Protein AF-A0A956VZQ6-F1 (afdb_monomer)

Secondary structure (DSSP, 8-state):
----EEEE--TTTGGG-B-HHHHHHHHHHHHHHHHHT--EEEE--B-SBPTT-TTSS-GGG--HHHHHHTTTTTS-EEEEE-SEEETHHHHHHTTSSEEEEETT-EEESS-HH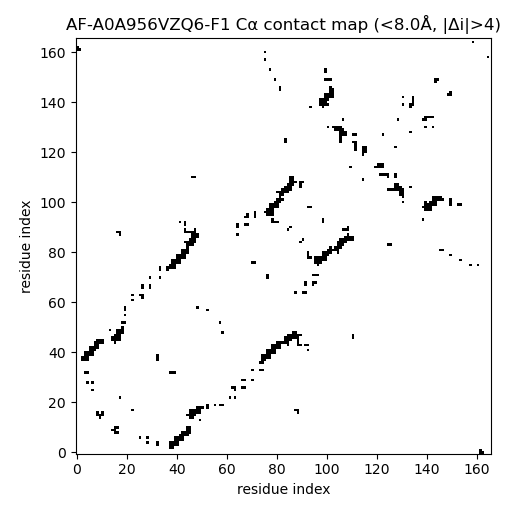HHHHTTS----GGGSSBHHHHTTTTS-SEEESSHHHHHHHHHHHHHTTS-S--

Sequence (166 aa):
INRCAVMAYDYTVFAGTQGNQNHRKTDRMIDIAEKGRMPMILFAEGGGGRPGDTDGIGVSSQRTFSRFAQLSGLVPMVGITSGRCFAGNASLLGCCDVIIATADSNIGMGGPAMIEGGGLGVYAPEDIGGMDIQVPNGVVDLAVEDEHEAVEVAKRYLSYFQGPIP

Solvent-accessible surface area (backbone atoms only — not comparable to full-atom values): 9012 Å² total; per-residue (Å²): 104,95,64,68,44,77,46,72,51,49,47,90,56,74,45,20,32,51,36,76,66,57,46,55,52,48,45,52,50,48,56,48,25,64,76,65,60,24,33,40,39,34,39,31,22,9,61,7,72,43,80,86,66,77,92,57,94,62,79,90,76,71,58,47,66,65,57,52,45,66,38,55,95,67,34,61,32,40,17,34,38,50,42,51,18,9,24,60,24,29,57,53,36,73,48,32,80,41,29,33,30,20,62,71,19,18,46,30,78,54,42,41,70,54,38,37,74,68,71,76,49,87,57,58,64,79,74,39,44,30,48,89,53,30,44,82,72,65,69,37,76,38,82,32,76,38,71,68,53,41,52,52,51,50,53,55,59,49,52,76,74,37,58,88,76,133

Mean predicted aligned error: 3.67 Å

Radius of gyration: 15.91 Å; Cα contacts (8 Å, |Δi|>4): 312; chains: 1; bounding box: 46×38×38 Å

Structure (mmCIF, N/CA/C/O backbone):
data_AF-A0A956VZQ6-F1
#
_entry.id   AF-A0A956VZQ6-F1
#
loop_
_atom_site.group_PDB
_atom_site.id
_atom_site.type_symbol
_atom_site.label_atom_id
_atom_site.label_alt_id
_atom_site.label_comp_id
_atom_site.label_asym_id
_atom_site.label_entity_id
_atom_site.label_seq_id
_atom_site.pdbx_PDB_ins_code
_atom_site.Cartn_x
_atom_site.Cartn_y
_atom_site.Cartn_z
_atom_site.occupancy
_atom_site.B_iso_or_equiv
_atom_site.auth_seq_id
_atom_site.auth_comp_id
_atom_site.auth_asym_id
_atom_site.auth_atom_id
_atom_site.pdbx_PDB_model_num
ATOM 1 N N . ILE A 1 1 ? -16.902 3.287 18.178 1.00 53.81 1 ILE A N 1
ATOM 2 C CA . ILE A 1 1 ? -15.959 4.412 17.897 1.00 53.81 1 ILE A CA 1
ATOM 3 C C . ILE A 1 1 ? -16.092 4.766 16.418 1.00 53.81 1 ILE A C 1
ATOM 5 O O . ILE A 1 1 ? -15.824 3.897 15.605 1.00 53.81 1 ILE A O 1
ATOM 9 N N . ASN A 1 2 ? -16.497 5.996 16.062 1.00 75.62 2 ASN A N 1
ATOM 10 C CA . ASN A 1 2 ? -16.824 6.368 14.665 1.00 75.62 2 ASN A CA 1
ATOM 11 C C . ASN A 1 2 ? -15.718 7.189 13.970 1.00 75.62 2 ASN A C 1
ATOM 13 O O . ASN A 1 2 ? -15.957 7.803 12.935 1.00 75.62 2 ASN A O 1
ATOM 17 N N . ARG A 1 3 ? -14.523 7.275 14.566 1.00 89.44 3 ARG A N 1
ATOM 18 C CA . ARG A 1 3 ? -13.390 8.035 14.015 1.00 89.44 3 ARG A CA 1
ATOM 19 C C . ARG A 1 3 ? -12.375 7.074 13.415 1.00 89.44 3 ARG A C 1
ATOM 21 O O . ARG A 1 3 ? -12.053 6.078 14.054 1.00 89.44 3 ARG A O 1
ATOM 28 N N . CYS A 1 4 ? -11.864 7.405 12.238 1.00 94.12 4 CYS A N 1
ATOM 29 C CA . CYS A 1 4 ? -10.836 6.664 11.516 1.00 94.12 4 CYS A CA 1
ATOM 30 C C . CYS A 1 4 ? -9.903 7.669 10.827 1.00 94.12 4 CYS A C 1
ATOM 32 O O . CYS A 1 4 ? -10.343 8.759 10.448 1.00 94.12 4 CYS A O 1
ATOM 34 N N . ALA A 1 5 ? -8.625 7.323 10.700 1.00 97.00 5 ALA A N 1
ATOM 35 C CA . ALA A 1 5 ? -7.678 8.052 9.871 1.00 97.00 5 ALA A CA 1
ATOM 36 C C . ALA A 1 5 ? -7.515 7.333 8.527 1.00 97.00 5 ALA A C 1
ATOM 38 O O . ALA A 1 5 ? -7.335 6.119 8.478 1.00 97.00 5 ALA A O 1
ATOM 39 N N . VAL A 1 6 ? -7.566 8.105 7.443 1.00 98.00 6 VAL A N 1
ATOM 40 C CA . VAL A 1 6 ? -7.429 7.598 6.076 1.00 98.00 6 VAL A CA 1
ATOM 41 C C . VAL A 1 6 ? -6.200 8.225 5.438 1.00 98.00 6 VAL A C 1
ATOM 43 O O . VAL A 1 6 ? -6.025 9.445 5.475 1.00 98.00 6 VAL A O 1
ATOM 46 N N . MET A 1 7 ? -5.354 7.388 4.852 1.00 97.88 7 MET A N 1
ATOM 47 C CA . MET A 1 7 ? -4.251 7.796 3.994 1.00 97.88 7 MET A CA 1
ATOM 48 C C . MET A 1 7 ? -4.518 7.235 2.608 1.00 97.88 7 MET A C 1
ATOM 50 O O . MET A 1 7 ? -4.690 6.032 2.463 1.00 97.88 7 MET A O 1
ATOM 54 N N . ALA A 1 8 ? -4.562 8.100 1.603 1.00 98.31 8 ALA A N 1
ATOM 55 C CA . ALA A 1 8 ? -4.750 7.688 0.223 1.00 98.31 8 ALA A CA 1
ATOM 56 C C . ALA A 1 8 ? -3.667 8.318 -0.641 1.00 98.31 8 ALA A C 1
ATOM 58 O O . ALA A 1 8 ? -3.489 9.542 -0.635 1.00 98.31 8 ALA A O 1
ATOM 59 N N . TYR A 1 9 ? -2.913 7.466 -1.325 1.00 98.56 9 TYR A N 1
ATOM 60 C CA . TYR A 1 9 ? -2.038 7.900 -2.397 1.00 98.56 9 TYR A CA 1
ATOM 61 C C . TYR A 1 9 ? -2.879 8.226 -3.637 1.00 98.56 9 TYR A C 1
ATOM 63 O O . TYR A 1 9 ? -3.947 7.661 -3.840 1.00 98.56 9 TYR A O 1
ATOM 71 N N . ASP A 1 10 ? -2.408 9.185 -4.429 1.00 98.25 10 ASP A N 1
ATOM 72 C CA . ASP A 1 10 ? -3.044 9.599 -5.680 1.00 98.25 10 ASP A CA 1
ATOM 73 C C . ASP A 1 10 ? -2.093 9.255 -6.823 1.00 98.25 10 ASP A C 1
ATOM 75 O O . ASP A 1 10 ? -1.044 9.893 -6.986 1.00 98.25 10 ASP A O 1
ATOM 79 N N . TYR A 1 11 ? -2.440 8.225 -7.596 1.00 97.12 11 TYR A N 1
ATOM 80 C CA . TYR A 1 11 ? -1.593 7.746 -8.680 1.00 97.12 11 TYR A CA 1
ATOM 81 C C . TYR A 1 11 ? -1.431 8.775 -9.803 1.00 97.12 11 TYR A C 1
ATOM 83 O O . TYR A 1 11 ? -0.386 8.834 -10.454 1.00 97.12 11 TYR A O 1
ATOM 91 N N . THR A 1 12 ? -2.405 9.669 -9.982 1.00 97.88 12 THR A N 1
ATOM 92 C CA . THR A 1 12 ? -2.342 10.720 -11.008 1.00 97.88 12 THR A CA 1
ATOM 93 C C . THR A 1 12 ? -1.247 11.752 -10.714 1.00 97.88 12 THR A C 1
ATOM 95 O O . THR A 1 12 ? -0.748 12.420 -11.621 1.00 97.88 12 THR A O 1
ATOM 98 N N . VAL A 1 13 ? -0.794 11.835 -9.457 1.00 98.00 13 VAL A N 1
ATOM 99 C CA . VAL A 1 13 ? 0.260 12.748 -9.008 1.00 98.00 13 VAL A CA 1
ATOM 100 C C . VAL A 1 13 ? 1.583 11.999 -8.870 1.00 98.00 13 VAL A C 1
ATOM 102 O O . VAL A 1 13 ? 1.897 11.409 -7.834 1.00 98.00 13 VAL A O 1
ATOM 105 N N . PHE A 1 14 ? 2.404 12.075 -9.920 1.00 96.81 14 PHE A N 1
ATOM 106 C CA . PHE A 1 14 ? 3.714 11.414 -9.990 1.00 96.81 14 PHE A CA 1
ATOM 107 C C . PHE A 1 14 ? 3.642 9.902 -9.706 1.00 96.81 14 PHE A C 1
ATOM 109 O O . PHE A 1 14 ? 4.467 9.386 -8.947 1.00 96.81 14 PHE A O 1
ATOM 116 N N . ALA A 1 15 ? 2.658 9.196 -10.277 1.00 96.88 15 ALA A N 1
ATOM 117 C CA . ALA A 1 15 ? 2.475 7.748 -10.112 1.00 96.88 15 ALA A CA 1
ATOM 118 C C . ALA A 1 15 ? 2.341 7.306 -8.640 1.00 96.88 15 ALA A C 1
ATOM 120 O O . ALA A 1 15 ? 2.854 6.254 -8.251 1.00 96.88 15 ALA A O 1
ATOM 121 N N . GLY A 1 16 ? 1.751 8.149 -7.782 1.00 97.44 16 GLY A N 1
ATOM 122 C CA . GLY A 1 16 ? 1.549 7.842 -6.360 1.00 97.44 16 GLY A CA 1
ATOM 123 C C . GLY A 1 16 ? 2.850 7.690 -5.566 1.00 97.44 16 GLY A C 1
ATOM 124 O O . GLY A 1 16 ? 2.852 7.138 -4.469 1.00 97.44 16 GLY A O 1
ATOM 125 N N . THR A 1 17 ? 3.978 8.162 -6.108 1.00 97.19 17 THR A N 1
ATOM 126 C CA . THR A 1 17 ? 5.298 7.973 -5.494 1.00 97.19 17 THR A CA 1
ATOM 127 C C . THR A 1 17 ? 5.465 8.750 -4.186 1.00 97.19 17 THR A C 1
ATOM 129 O O . THR A 1 17 ? 4.861 9.805 -3.957 1.00 97.19 17 THR A O 1
ATOM 132 N N . GLN A 1 18 ? 6.338 8.251 -3.321 1.00 95.44 18 GLN A N 1
ATOM 133 C CA . GLN A 1 18 ? 6.575 8.706 -1.959 1.00 95.44 18 GLN A CA 1
ATOM 134 C C . GLN A 1 18 ? 7.711 9.740 -1.907 1.00 95.44 18 GLN A C 1
ATOM 136 O O . GLN A 1 18 ? 8.889 9.402 -2.009 1.00 95.44 18 GLN A O 1
ATOM 141 N N . GLY A 1 19 ? 7.351 11.019 -1.791 1.00 93.38 19 GLY A N 1
ATOM 142 C CA . GLY A 1 19 ? 8.267 12.156 -1.721 1.00 93.38 19 GLY A CA 1
ATOM 143 C C . GLY A 1 19 ? 8.354 12.761 -0.321 1.00 93.38 19 GLY A C 1
ATOM 144 O O . GLY A 1 19 ? 7.583 12.435 0.583 1.00 93.38 19 GLY A O 1
ATOM 145 N N . ASN A 1 20 ? 9.261 13.716 -0.135 1.00 91.56 20 ASN A N 1
ATOM 146 C CA . ASN A 1 20 ? 9.592 14.272 1.182 1.00 91.56 20 ASN A CA 1
ATOM 147 C C . ASN A 1 20 ? 8.369 14.836 1.922 1.00 91.56 20 ASN A C 1
ATOM 149 O O . ASN A 1 20 ? 8.185 14.614 3.121 1.00 91.56 20 ASN A O 1
ATOM 153 N N . GLN A 1 21 ? 7.510 15.568 1.209 1.00 92.50 21 GLN A N 1
ATOM 154 C CA . GLN A 1 21 ? 6.338 16.193 1.823 1.00 92.50 21 GLN A CA 1
ATOM 155 C C . GLN A 1 21 ? 5.239 15.180 2.143 1.00 92.50 21 GLN A C 1
ATOM 157 O O . GLN A 1 21 ? 4.580 15.312 3.176 1.00 92.50 21 GLN A O 1
ATOM 162 N N . ASN A 1 22 ? 5.038 14.155 1.307 1.00 94.56 22 ASN A N 1
ATOM 163 C CA . ASN A 1 22 ? 4.027 13.147 1.613 1.00 94.56 22 ASN A CA 1
ATOM 164 C C . ASN A 1 22 ? 4.462 12.235 2.769 1.00 94.56 22 ASN A C 1
ATOM 166 O O . ASN A 1 22 ? 3.619 11.920 3.603 1.00 94.56 22 ASN A O 1
ATOM 170 N N . HIS A 1 23 ? 5.759 11.964 2.943 1.00 95.31 23 HIS A N 1
ATOM 171 C CA . HIS A 1 23 ? 6.268 11.323 4.158 1.00 95.31 23 HIS A CA 1
ATOM 172 C C . HIS A 1 23 ? 5.989 12.154 5.414 1.00 95.31 23 HIS A C 1
ATOM 174 O O . HIS A 1 23 ? 5.466 11.624 6.389 1.00 95.31 23 HIS A O 1
ATOM 180 N N . ARG A 1 24 ? 6.216 13.477 5.388 1.00 93.75 24 ARG A N 1
ATOM 181 C CA . ARG A 1 24 ? 5.867 14.359 6.524 1.00 93.75 24 ARG A CA 1
ATOM 182 C C . ARG A 1 24 ? 4.370 14.347 6.844 1.00 93.75 24 ARG A C 1
ATOM 184 O O . ARG A 1 24 ? 3.997 14.331 8.017 1.00 93.75 24 ARG A O 1
ATOM 191 N N . LYS A 1 25 ? 3.506 14.345 5.819 1.00 96.56 25 LYS A N 1
ATOM 192 C CA . LYS A 1 25 ? 2.048 14.204 5.996 1.00 96.56 25 LYS A CA 1
ATOM 193 C C . LYS A 1 25 ? 1.697 12.856 6.629 1.00 96.56 25 LYS A C 1
ATOM 195 O O . LYS A 1 25 ? 0.914 12.821 7.573 1.00 96.56 25 LYS A O 1
ATOM 200 N N . THR A 1 26 ? 2.300 11.782 6.132 1.00 96.50 26 THR A N 1
ATOM 201 C CA . THR A 1 26 ? 2.084 10.405 6.595 1.00 96.50 26 THR A CA 1
ATOM 202 C C . THR A 1 26 ? 2.514 10.251 8.052 1.00 96.50 26 THR A C 1
ATOM 204 O O . THR A 1 26 ? 1.715 9.836 8.884 1.00 96.50 26 THR A O 1
ATOM 207 N N . ASP A 1 27 ? 3.714 10.711 8.409 1.00 96.44 27 ASP A N 1
ATOM 208 C CA . ASP A 1 27 ? 4.219 10.692 9.787 1.00 96.44 27 ASP A CA 1
ATOM 209 C C . ASP A 1 27 ? 3.299 11.454 10.747 1.00 96.44 27 ASP A C 1
ATOM 211 O O . ASP A 1 27 ? 3.013 10.991 11.853 1.00 96.44 27 ASP A O 1
ATOM 215 N N . ARG A 1 28 ? 2.794 12.620 10.322 1.00 97.12 28 ARG A N 1
ATOM 216 C CA . ARG A 1 28 ? 1.847 13.406 11.118 1.00 97.12 28 ARG A CA 1
ATOM 217 C C . ARG A 1 28 ? 0.518 12.674 11.304 1.00 97.12 28 ARG A C 1
ATOM 219 O O . ARG A 1 28 ? -0.039 12.750 12.398 1.00 97.12 28 ARG A O 1
ATOM 226 N N . MET A 1 29 ? 0.014 12.005 10.267 1.00 97.25 29 MET A N 1
ATOM 227 C CA . MET A 1 29 ? -1.212 11.201 10.327 1.00 97.25 29 MET A CA 1
ATOM 228 C C . MET A 1 29 ? -1.053 10.000 11.261 1.00 97.25 29 MET A C 1
ATOM 230 O O . MET A 1 29 ? -1.925 9.783 12.100 1.00 97.25 29 MET A O 1
ATOM 234 N N . ILE A 1 30 ? 0.083 9.300 11.197 1.00 97.62 30 ILE A N 1
ATOM 235 C CA . ILE A 1 30 ? 0.431 8.207 12.118 1.00 97.62 30 ILE A CA 1
ATOM 236 C C . ILE A 1 30 ? 0.412 8.705 13.568 1.00 97.62 30 ILE A C 1
ATOM 238 O O . ILE A 1 30 ? -0.268 8.121 14.408 1.00 97.62 30 ILE A O 1
ATOM 242 N N . ASP A 1 31 ? 1.063 9.836 13.859 1.00 97.56 31 ASP A N 1
ATOM 243 C CA . ASP A 1 31 ? 1.085 10.404 15.214 1.00 97.56 31 ASP A CA 1
ATOM 244 C C . ASP A 1 31 ? -0.321 10.814 15.708 1.00 97.56 31 ASP A C 1
ATOM 246 O O . ASP A 1 31 ? -0.602 10.778 16.908 1.00 97.56 31 ASP A O 1
ATOM 250 N N . ILE A 1 32 ? -1.216 11.242 14.808 1.00 97.06 32 ILE A N 1
ATOM 251 C CA . ILE A 1 32 ? -2.619 11.555 15.135 1.00 97.06 32 ILE A CA 1
ATOM 252 C C . ILE A 1 32 ? -3.391 10.274 15.456 1.00 97.06 32 ILE A C 1
ATOM 254 O O . ILE A 1 32 ? -4.097 10.226 16.467 1.00 97.06 32 ILE A O 1
ATOM 258 N N . ALA A 1 33 ? -3.258 9.252 14.612 1.00 96.50 33 ALA A N 1
ATOM 259 C CA . ALA A 1 33 ? -3.947 7.981 14.768 1.00 96.50 33 ALA A CA 1
ATOM 260 C C . ALA A 1 33 ? -3.514 7.246 16.039 1.00 96.50 33 ALA A C 1
ATOM 262 O O . ALA A 1 33 ? -4.370 6.805 16.806 1.00 96.50 33 ALA A O 1
ATOM 263 N N . GLU A 1 34 ? -2.209 7.219 16.325 1.00 96.62 34 GLU A N 1
ATOM 264 C CA . GLU A 1 34 ? -1.639 6.614 17.530 1.00 96.62 34 GLU A CA 1
ATOM 265 C C . GLU A 1 34 ? -2.208 7.250 18.806 1.00 96.62 34 GLU A C 1
ATOM 267 O O . GLU A 1 34 ? -2.717 6.549 19.688 1.00 96.62 34 GLU A O 1
ATOM 272 N N . LYS A 1 35 ? -2.166 8.590 18.887 1.00 96.75 35 LYS A N 1
ATOM 273 C CA . LYS A 1 35 ? -2.676 9.360 20.036 1.00 96.75 35 LYS A CA 1
ATOM 274 C C . LYS A 1 35 ? -4.182 9.206 20.205 1.00 96.75 35 LYS A C 1
ATOM 276 O O . LYS A 1 35 ? -4.674 9.158 21.328 1.00 96.75 35 LYS A O 1
ATOM 281 N N . GLY A 1 36 ? -4.912 9.165 19.093 1.00 94.69 36 GLY A N 1
ATOM 282 C CA . GLY A 1 36 ? -6.365 9.047 19.081 1.00 94.69 36 GLY A CA 1
ATOM 283 C C . GLY A 1 36 ? -6.888 7.618 19.208 1.00 94.69 36 GLY A C 1
ATOM 284 O O . GLY A 1 36 ? -8.106 7.462 19.294 1.00 94.69 36 GLY A O 1
ATOM 285 N N . ARG A 1 37 ? -6.007 6.603 19.190 1.00 94.31 37 ARG A N 1
ATOM 286 C CA . ARG A 1 37 ? -6.368 5.180 19.050 1.00 94.31 37 ARG A CA 1
ATOM 287 C C . ARG A 1 37 ? -7.354 4.958 17.896 1.00 94.31 37 ARG A C 1
ATOM 289 O O . ARG A 1 37 ? -8.385 4.310 18.057 1.00 94.31 37 ARG A O 1
ATOM 296 N N . MET A 1 38 ? -7.074 5.579 16.750 1.00 95.31 38 MET A N 1
ATOM 297 C CA . MET A 1 38 ? -7.959 5.530 15.586 1.00 95.31 38 MET A CA 1
ATOM 298 C C . MET A 1 38 ? -7.538 4.405 14.640 1.00 95.31 38 MET A C 1
ATOM 300 O O . MET A 1 38 ? -6.351 4.337 14.322 1.00 95.31 38 MET A O 1
ATOM 304 N N . PRO A 1 39 ? -8.484 3.581 14.149 1.00 96.38 39 PRO A N 1
ATOM 305 C CA . PRO A 1 39 ? -8.226 2.686 13.031 1.00 96.38 39 PRO A CA 1
ATOM 306 C C . PRO A 1 39 ? -7.619 3.437 11.846 1.00 96.38 39 PRO A C 1
ATOM 308 O O . PRO A 1 39 ? -7.984 4.595 11.595 1.00 96.38 39 PRO A O 1
ATOM 311 N N . MET A 1 40 ? -6.734 2.764 11.121 1.00 97.31 40 MET A N 1
ATOM 312 C CA . MET A 1 40 ? -6.048 3.286 9.943 1.00 97.31 40 MET A CA 1
ATOM 313 C C . MET A 1 40 ? -6.538 2.574 8.689 1.00 97.31 40 MET A C 1
ATOM 315 O O . MET A 1 40 ? -6.503 1.350 8.630 1.00 97.31 40 MET A O 1
ATOM 319 N N . ILE A 1 41 ? -6.948 3.341 7.680 1.00 98.44 41 ILE A N 1
ATOM 320 C CA . ILE A 1 41 ? -7.195 2.836 6.326 1.00 98.44 41 ILE A CA 1
ATOM 321 C C . ILE A 1 41 ? -6.136 3.432 5.402 1.00 98.44 41 ILE A C 1
ATOM 323 O O . ILE A 1 41 ? -5.944 4.651 5.376 1.00 98.44 41 ILE A O 1
ATOM 327 N N . LEU A 1 42 ? -5.458 2.577 4.649 1.00 98.81 42 LEU A N 1
ATOM 328 C CA . LEU A 1 42 ? -4.447 2.940 3.669 1.00 98.81 42 LEU A CA 1
ATOM 329 C C . LEU A 1 42 ? -4.924 2.534 2.271 1.00 98.81 42 LEU A C 1
ATOM 331 O O . LEU A 1 42 ? -5.093 1.350 2.029 1.00 98.81 42 LEU A O 1
ATOM 335 N N . PHE A 1 43 ? -5.061 3.483 1.346 1.00 98.81 43 PHE A N 1
ATOM 336 C CA . PHE A 1 43 ? -5.108 3.205 -0.093 1.00 98.81 43 PHE A CA 1
ATOM 337 C C . PHE A 1 43 ? -3.689 3.340 -0.642 1.00 98.81 43 PHE A C 1
ATOM 339 O O . PHE A 1 43 ? -3.144 4.447 -0.691 1.00 98.81 43 PHE A O 1
ATOM 346 N N . ALA A 1 44 ? -3.070 2.207 -0.962 1.00 98.69 44 ALA A N 1
ATOM 347 C CA . ALA A 1 44 ? -1.631 2.056 -1.138 1.00 98.69 44 ALA A CA 1
ATOM 348 C C . ALA A 1 44 ? -1.143 2.190 -2.589 1.00 98.69 44 ALA A C 1
ATOM 350 O O . ALA A 1 44 ? 0.050 1.997 -2.815 1.00 98.69 44 ALA A O 1
ATOM 351 N N . GLU A 1 45 ? -1.998 2.511 -3.562 1.00 98.50 45 GLU A N 1
ATOM 352 C CA . GLU A 1 45 ? -1.594 2.606 -4.972 1.00 98.50 45 GLU A CA 1
ATOM 353 C C . GLU A 1 45 ? -0.421 3.590 -5.162 1.00 98.50 45 GLU A C 1
ATOM 355 O O . GLU A 1 45 ? -0.484 4.761 -4.786 1.00 98.50 45 GLU A O 1
ATOM 360 N N . GLY A 1 46 ? 0.689 3.122 -5.732 1.00 98.19 46 GLY A N 1
ATOM 361 C CA . GLY A 1 46 ? 1.849 3.957 -6.015 1.00 98.19 46 GLY A CA 1
ATOM 362 C C . GLY A 1 46 ? 3.138 3.200 -6.325 1.00 98.19 46 GLY A C 1
ATOM 363 O O . GLY A 1 46 ? 3.322 2.029 -5.994 1.00 98.19 46 GLY A O 1
ATOM 364 N N . GLY A 1 47 ? 4.065 3.913 -6.965 1.00 97.06 47 GLY A N 1
ATOM 365 C CA . GLY A 1 47 ? 5.337 3.376 -7.459 1.00 97.06 47 GLY A CA 1
ATOM 366 C C . GLY A 1 47 ? 6.503 3.347 -6.463 1.00 97.06 47 GLY A C 1
ATOM 367 O O . GLY A 1 47 ? 7.636 3.121 -6.886 1.00 97.06 47 GLY A O 1
ATOM 368 N N . GLY A 1 48 ? 6.279 3.603 -5.171 1.00 95.62 48 GLY A N 1
ATOM 369 C CA . GLY A 1 48 ? 7.343 3.636 -4.164 1.00 95.62 48 GLY A CA 1
ATOM 370 C C . GLY A 1 48 ? 8.083 4.972 -4.095 1.00 95.62 48 GLY A C 1
ATOM 371 O O . GLY A 1 48 ? 7.509 6.020 -4.372 1.00 95.62 48 GLY A O 1
ATOM 372 N N . GLY A 1 49 ? 9.352 4.963 -3.675 1.00 94.19 49 GLY A N 1
ATOM 373 C CA . GLY A 1 49 ? 10.132 6.183 -3.421 1.00 94.19 49 GLY A CA 1
ATOM 374 C C . GLY A 1 49 ? 10.222 7.115 -4.635 1.00 94.19 49 GLY A C 1
ATOM 375 O O . GLY A 1 49 ? 10.520 6.679 -5.745 1.00 94.19 49 GLY A O 1
ATOM 376 N N . ARG A 1 50 ? 9.980 8.411 -4.422 1.00 93.12 50 ARG A N 1
ATOM 377 C CA . ARG A 1 50 ? 9.978 9.421 -5.483 1.00 93.12 50 ARG A CA 1
ATOM 378 C C . ARG A 1 50 ? 11.402 9.868 -5.833 1.00 93.12 50 ARG A C 1
ATOM 380 O O . ARG A 1 50 ? 12.074 10.450 -4.977 1.00 93.12 50 ARG A O 1
ATOM 387 N N . PRO A 1 51 ? 11.861 9.679 -7.081 1.00 90.00 51 PRO A N 1
ATOM 388 C CA . PRO A 1 51 ? 13.068 10.338 -7.560 1.00 90.00 51 PRO A CA 1
ATOM 389 C C . PRO A 1 51 ? 12.799 11.823 -7.846 1.00 90.00 51 PRO A C 1
ATOM 391 O O . PRO A 1 51 ? 11.677 12.215 -8.158 1.00 90.00 51 PRO A O 1
ATOM 394 N N . GLY A 1 52 ? 13.844 12.650 -7.795 1.00 88.69 52 GLY A N 1
ATOM 395 C CA . GLY A 1 52 ? 13.777 14.046 -8.250 1.00 88.69 52 GLY A CA 1
ATOM 396 C C . GLY A 1 52 ? 13.326 15.078 -7.212 1.00 88.69 52 GLY A C 1
ATOM 397 O O . GLY A 1 52 ? 13.327 16.265 -7.522 1.00 88.69 52 GLY A O 1
ATOM 398 N N . ASP A 1 53 ? 13.017 14.678 -5.975 1.00 88.56 53 ASP A N 1
ATOM 399 C CA . ASP A 1 53 ? 12.800 15.621 -4.870 1.00 88.56 53 ASP A CA 1
ATOM 400 C C . ASP A 1 53 ? 14.150 16.209 -4.394 1.00 88.56 53 ASP A C 1
ATOM 402 O O . ASP A 1 53 ? 14.754 15.729 -3.431 1.00 88.56 53 ASP A O 1
ATOM 406 N N . THR A 1 54 ? 14.635 17.258 -5.064 1.00 87.69 54 THR A N 1
ATOM 407 C CA . THR A 1 54 ? 15.939 17.899 -4.783 1.00 87.69 54 THR A CA 1
ATOM 408 C C . THR A 1 54 ? 15.953 18.796 -3.547 1.00 87.69 54 THR A C 1
ATOM 410 O O . THR A 1 54 ? 17.019 19.134 -3.043 1.00 87.69 54 THR A O 1
ATOM 413 N N . ASP A 1 55 ? 14.780 19.169 -3.036 1.00 84.94 55 ASP A N 1
ATOM 414 C CA . ASP A 1 55 ? 14.636 20.145 -1.947 1.00 84.94 55 ASP A CA 1
ATOM 415 C C . ASP A 1 55 ? 14.851 19.541 -0.542 1.00 84.94 55 ASP A C 1
ATOM 417 O O . ASP A 1 55 ? 14.684 20.224 0.472 1.00 84.94 55 ASP A O 1
ATOM 421 N N . GLY A 1 56 ? 15.165 18.244 -0.446 1.00 71.81 56 GLY A N 1
ATOM 422 C CA . GLY A 1 56 ? 15.325 17.518 0.817 1.00 71.81 56 GLY A CA 1
ATOM 423 C C . GLY A 1 56 ? 16.624 16.719 0.914 1.00 71.81 56 GLY A C 1
ATOM 424 O O . GLY A 1 56 ? 17.384 16.600 -0.038 1.00 71.81 56 GLY A O 1
ATOM 425 N N . ILE A 1 57 ? 16.865 16.129 2.088 1.00 63.94 57 ILE A N 1
ATOM 426 C CA . ILE A 1 57 ? 18.113 15.415 2.434 1.00 63.94 57 ILE A CA 1
ATOM 427 C C . ILE A 1 57 ? 18.158 13.968 1.887 1.00 63.94 57 ILE A C 1
ATOM 429 O O . ILE A 1 57 ? 19.002 13.171 2.287 1.00 63.94 57 ILE A O 1
ATOM 433 N N . GLY A 1 58 ? 17.240 13.615 0.981 1.00 62.81 58 GLY A N 1
ATOM 434 C CA . GLY A 1 58 ? 17.067 12.260 0.458 1.00 62.81 58 GLY A CA 1
ATOM 435 C C . GLY A 1 58 ? 16.280 11.309 1.377 1.00 62.81 58 GLY A C 1
ATOM 436 O O . GLY A 1 58 ? 15.838 11.658 2.471 1.00 62.81 58 GLY A O 1
ATOM 437 N N . VAL A 1 59 ? 16.099 10.077 0.894 1.00 63.53 59 VAL A N 1
ATOM 438 C CA . VAL A 1 59 ? 15.207 9.025 1.435 1.00 63.53 59 VAL A CA 1
ATOM 439 C C . VAL A 1 59 ? 15.714 8.372 2.737 1.00 63.53 59 VAL A C 1
ATOM 441 O O . VAL A 1 59 ? 14.962 7.696 3.432 1.00 63.53 59 VAL A O 1
ATOM 444 N N . SER A 1 60 ? 16.983 8.575 3.103 1.00 58.84 60 SER A N 1
ATOM 445 C CA . SER A 1 60 ? 17.701 7.809 4.140 1.00 58.84 60 SER A CA 1
ATOM 446 C C . SER A 1 60 ? 17.312 8.117 5.594 1.00 58.84 60 SER A C 1
ATOM 448 O O . SER A 1 60 ? 17.799 7.455 6.507 1.00 58.84 60 SER A O 1
ATOM 450 N N . SER A 1 61 ? 16.442 9.100 5.833 1.00 60.97 61 SER A N 1
ATOM 451 C CA . SER A 1 61 ? 16.047 9.556 7.179 1.00 60.97 61 SER A CA 1
ATOM 452 C C . SER A 1 61 ? 14.565 9.329 7.502 1.00 60.97 61 SER A C 1
ATOM 454 O O . SER A 1 61 ? 14.049 9.844 8.496 1.00 60.97 61 SER A O 1
ATOM 456 N N . GLN A 1 62 ? 13.857 8.564 6.669 1.00 80.50 62 GLN A N 1
ATOM 457 C CA . GLN A 1 62 ? 12.419 8.370 6.810 1.00 80.50 62 GLN A CA 1
ATOM 458 C C . GLN A 1 62 ? 12.093 7.382 7.932 1.00 80.50 62 GLN A C 1
ATOM 460 O O . GLN A 1 62 ? 12.451 6.208 7.889 1.00 80.50 62 GLN A O 1
ATOM 465 N N . ARG A 1 63 ? 11.341 7.856 8.929 1.00 91.38 63 ARG A N 1
ATOM 466 C CA . ARG A 1 63 ? 10.815 7.027 10.025 1.00 91.38 63 ARG A CA 1
ATOM 467 C C . ARG A 1 63 ? 9.451 6.403 9.711 1.00 91.38 63 ARG A C 1
ATOM 469 O O . ARG A 1 63 ? 8.926 5.655 10.526 1.00 91.38 63 ARG A O 1
ATOM 476 N N . THR A 1 64 ? 8.862 6.731 8.563 1.00 95.38 64 THR A N 1
ATOM 477 C CA . THR A 1 64 ? 7.471 6.406 8.221 1.00 95.38 64 THR A CA 1
ATOM 478 C C . THR A 1 64 ? 7.169 4.920 8.313 1.00 95.38 64 THR A C 1
ATOM 480 O O . THR A 1 64 ? 6.201 4.550 8.965 1.00 95.38 64 THR A O 1
ATOM 483 N N . PHE A 1 65 ? 8.014 4.065 7.735 1.00 96.19 65 PHE A N 1
ATOM 484 C CA . PHE A 1 65 ? 7.779 2.619 7.716 1.00 96.19 65 PHE A CA 1
ATOM 485 C C . PHE A 1 65 ? 7.779 2.017 9.126 1.00 96.19 65 PHE A C 1
ATOM 487 O O . PHE A 1 65 ? 6.850 1.305 9.494 1.00 96.19 65 PHE A O 1
ATOM 494 N N . SER A 1 66 ? 8.772 2.361 9.955 1.00 96.06 66 SER A N 1
ATOM 495 C CA . SER A 1 66 ? 8.849 1.853 11.330 1.00 96.06 66 SER A CA 1
ATOM 496 C C . SER A 1 66 ? 7.737 2.413 12.215 1.00 96.06 66 SER A C 1
ATOM 498 O O . SER A 1 66 ? 7.184 1.687 13.035 1.00 96.06 66 SER A O 1
ATOM 500 N N . ARG A 1 67 ? 7.364 3.685 12.034 1.00 96.62 67 ARG A N 1
ATOM 501 C CA . ARG A 1 67 ? 6.259 4.314 12.772 1.00 96.62 67 ARG A CA 1
ATOM 502 C C . ARG A 1 67 ? 4.898 3.759 12.363 1.00 96.62 67 ARG A C 1
ATOM 504 O O . ARG A 1 67 ? 4.058 3.578 13.235 1.00 96.62 67 ARG A O 1
ATOM 511 N N . PHE A 1 68 ? 4.689 3.466 11.082 1.00 98.06 68 PHE A N 1
ATOM 512 C CA . PHE A 1 68 ? 3.466 2.825 10.604 1.00 98.06 68 PHE A CA 1
ATOM 513 C C . PHE A 1 68 ? 3.357 1.397 11.148 1.00 98.06 68 PHE A C 1
ATOM 515 O O . PHE A 1 68 ? 2.347 1.055 11.750 1.00 98.06 68 PHE A O 1
ATOM 522 N N . ALA A 1 69 ? 4.431 0.605 11.064 1.00 97.88 69 ALA A N 1
ATOM 523 C CA . ALA A 1 69 ? 4.477 -0.747 11.626 1.00 97.88 69 ALA A CA 1
ATOM 524 C C . ALA A 1 69 ? 4.221 -0.788 13.148 1.00 97.88 69 ALA A C 1
ATOM 526 O O . ALA A 1 69 ? 3.619 -1.733 13.644 1.00 97.88 69 ALA A O 1
ATOM 527 N N . GLN A 1 70 ? 4.616 0.244 13.904 1.00 97.69 70 GLN A N 1
ATOM 528 C CA . GLN A 1 70 ? 4.334 0.347 15.347 1.00 97.69 70 GLN A CA 1
ATOM 529 C C . GLN A 1 70 ? 2.841 0.493 15.691 1.00 97.69 70 GLN A C 1
ATOM 531 O O . GLN A 1 70 ? 2.477 0.339 16.856 1.00 97.69 70 GLN A O 1
ATOM 536 N N . LEU A 1 71 ? 1.978 0.788 14.714 1.00 97.81 71 LEU A N 1
ATOM 537 C CA . LEU A 1 71 ? 0.527 0.779 14.908 1.00 97.81 71 LEU A CA 1
ATOM 538 C C . LEU A 1 71 ? -0.064 -0.642 14.899 1.00 97.81 71 LEU A C 1
ATOM 540 O O . LEU A 1 71 ? -1.184 -0.825 15.379 1.00 97.81 71 LEU A O 1
ATOM 544 N N . SER A 1 72 ? 0.680 -1.639 14.409 1.00 97.62 72 SER A N 1
ATOM 545 C CA . SER A 1 72 ? 0.278 -3.049 14.436 1.00 97.62 72 SER A CA 1
ATOM 546 C C . SER A 1 72 ? -0.047 -3.495 15.861 1.00 97.62 72 SER A C 1
ATOM 548 O O . SER A 1 72 ? 0.737 -3.291 16.791 1.00 97.62 72 SER A O 1
ATOM 550 N N . GLY A 1 73 ? -1.220 -4.103 16.045 1.00 94.56 73 GLY A N 1
ATOM 551 C CA . GLY A 1 73 ? -1.726 -4.530 17.356 1.00 94.56 73 GLY A CA 1
ATOM 552 C C . GLY A 1 73 ? -2.170 -3.391 18.287 1.00 94.56 73 GLY A C 1
ATOM 553 O O . GLY A 1 73 ? -2.679 -3.655 19.376 1.00 94.56 73 GLY A O 1
ATOM 554 N N . LEU A 1 74 ? -2.008 -2.129 17.878 1.00 96.25 74 LEU A N 1
ATOM 555 C CA . LEU A 1 74 ? -2.437 -0.957 18.638 1.00 96.25 74 LEU A CA 1
ATOM 556 C C . LEU A 1 74 ? -3.809 -0.447 18.195 1.00 96.25 74 LEU A C 1
ATOM 558 O O . LEU A 1 74 ? -4.618 -0.031 19.026 1.00 96.25 74 LEU A O 1
ATOM 562 N N . VAL A 1 75 ? -4.041 -0.437 16.884 1.00 96.00 75 VAL A N 1
ATOM 563 C CA . VAL A 1 75 ? -5.287 -0.031 16.226 1.00 96.00 75 VAL A CA 1
ATOM 564 C C . VAL A 1 75 ? -5.529 -0.942 15.018 1.00 96.00 75 VAL A C 1
ATOM 566 O O . VAL A 1 75 ? -4.547 -1.390 14.434 1.00 96.00 75 VAL A O 1
ATOM 569 N N . PRO A 1 76 ? -6.788 -1.188 14.602 1.00 97.25 76 PRO A N 1
ATOM 570 C CA . PRO A 1 76 ? -7.054 -1.923 13.369 1.00 97.25 76 PRO A CA 1
ATOM 571 C C . PRO A 1 76 ? -6.461 -1.198 12.158 1.00 97.25 76 PRO A C 1
ATOM 573 O O . PRO A 1 76 ? -6.693 0.004 11.982 1.00 97.25 76 PRO A O 1
ATOM 576 N N . MET A 1 77 ? -5.729 -1.926 11.323 1.00 98.25 77 MET A N 1
ATOM 577 C CA . MET A 1 77 ? -5.082 -1.412 10.121 1.00 98.25 77 MET A CA 1
ATOM 578 C C . MET A 1 77 ? -5.588 -2.138 8.878 1.00 98.25 77 MET A C 1
ATOM 580 O O . MET A 1 77 ? -5.401 -3.341 8.735 1.00 98.25 77 MET A O 1
ATOM 584 N N . VAL A 1 78 ? -6.206 -1.392 7.965 1.00 98.75 78 VAL A N 1
ATOM 585 C CA . VAL A 1 78 ? -6.759 -1.904 6.706 1.00 98.75 78 VAL A CA 1
ATOM 586 C C . VAL A 1 78 ? -5.943 -1.360 5.545 1.00 98.75 78 VAL A C 1
ATOM 588 O O . VAL A 1 78 ? -5.869 -0.145 5.353 1.00 98.75 78 VAL A O 1
ATOM 591 N N . GLY A 1 79 ? -5.344 -2.261 4.777 1.00 98.88 79 GLY A N 1
ATOM 592 C CA . GLY A 1 79 ? -4.656 -1.959 3.535 1.00 98.88 79 GLY A CA 1
ATOM 593 C C . GLY A 1 79 ? -5.577 -2.220 2.354 1.00 98.88 79 GLY A C 1
ATOM 594 O O . GLY A 1 79 ? -6.171 -3.286 2.260 1.00 98.88 79 GLY A O 1
ATOM 595 N N . ILE A 1 80 ? -5.699 -1.248 1.461 1.00 98.94 80 ILE A N 1
ATOM 596 C CA . ILE A 1 80 ? -6.420 -1.355 0.198 1.00 98.94 80 ILE A CA 1
ATOM 597 C C . ILE A 1 80 ? -5.428 -1.047 -0.909 1.00 98.94 80 ILE A C 1
ATOM 599 O O . ILE A 1 80 ? -4.722 -0.039 -0.849 1.00 98.94 80 ILE A O 1
ATOM 603 N N . THR A 1 81 ? -5.379 -1.884 -1.932 1.00 98.50 81 THR A N 1
ATOM 604 C CA . THR A 1 81 ? -4.634 -1.585 -3.150 1.00 98.50 81 THR A CA 1
ATOM 605 C C . THR A 1 81 ? -5.518 -1.756 -4.372 1.00 98.50 81 THR A C 1
ATOM 607 O O . THR A 1 81 ? -6.354 -2.655 -4.429 1.00 98.50 81 THR A O 1
ATOM 610 N N . SER A 1 82 ? -5.319 -0.842 -5.314 1.00 97.44 82 SER A N 1
ATOM 611 C CA . SER A 1 82 ? -5.909 -0.824 -6.643 1.00 97.44 82 SER A CA 1
ATOM 612 C C . SER A 1 82 ? -4.789 -0.530 -7.631 1.00 97.44 82 SER A C 1
ATOM 614 O O . SER A 1 82 ? -3.922 0.288 -7.319 1.00 97.44 82 SER A O 1
ATOM 616 N N . GLY A 1 83 ? -4.709 -1.251 -8.747 1.00 97.31 83 GLY A N 1
ATOM 617 C CA . GLY A 1 83 ? -3.601 -1.110 -9.691 1.00 97.31 83 GLY A CA 1
ATOM 618 C C . GLY A 1 83 ? -2.215 -1.407 -9.088 1.00 97.31 83 GLY A C 1
ATOM 619 O O . GLY A 1 83 ? -1.949 -2.475 -8.543 1.00 97.31 83 GLY A O 1
ATOM 620 N N . ARG A 1 84 ? -1.254 -0.491 -9.239 1.00 98.12 84 ARG A N 1
ATOM 621 C CA . ARG A 1 84 ? 0.177 -0.779 -8.998 1.00 98.12 84 ARG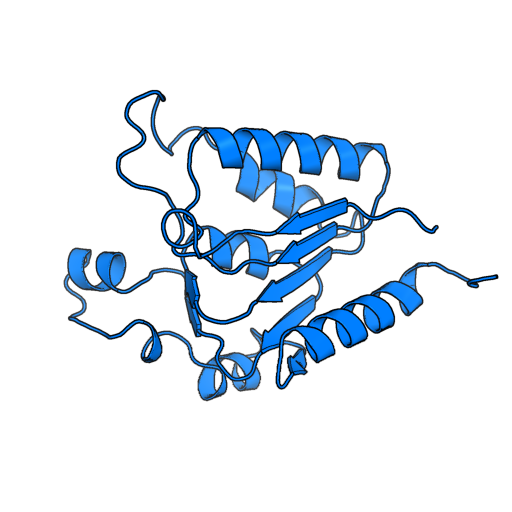 A CA 1
ATOM 622 C C . ARG A 1 84 ? 0.621 -0.365 -7.595 1.00 98.12 84 ARG A C 1
ATOM 624 O O . ARG A 1 84 ? 0.551 0.812 -7.256 1.00 98.12 84 ARG A O 1
ATOM 631 N N . CYS A 1 85 ? 1.189 -1.285 -6.818 1.00 98.62 85 CYS A N 1
ATOM 632 C CA . CYS A 1 85 ? 1.691 -1.039 -5.464 1.00 98.62 85 CYS A CA 1
ATOM 633 C C . CYS A 1 85 ? 3.120 -1.575 -5.298 1.00 98.62 85 CYS A C 1
ATOM 635 O O . CYS A 1 85 ? 3.337 -2.770 -5.088 1.00 98.62 85 CYS A O 1
ATOM 637 N N . PHE A 1 86 ? 4.116 -0.686 -5.381 1.00 98.62 86 PHE A N 1
ATOM 638 C CA . PHE A 1 86 ? 5.525 -1.084 -5.393 1.00 98.62 86 PHE A CA 1
ATOM 639 C C . PHE A 1 86 ? 6.387 -0.462 -4.294 1.00 98.62 86 PHE A C 1
ATOM 641 O O . PHE A 1 86 ? 6.170 0.663 -3.840 1.00 98.62 86 PHE A O 1
ATOM 648 N N . ALA A 1 87 ? 7.434 -1.196 -3.914 1.00 97.38 87 ALA A N 1
ATOM 649 C CA . ALA A 1 87 ? 8.471 -0.781 -2.976 1.00 97.38 87 ALA A CA 1
ATOM 650 C C . ALA A 1 87 ? 7.880 -0.215 -1.678 1.00 97.38 87 ALA A C 1
ATOM 652 O O . ALA A 1 87 ? 7.181 -0.928 -0.969 1.00 97.38 87 ALA A O 1
ATOM 653 N N . GLY A 1 88 ? 8.128 1.055 -1.351 1.00 97.06 88 GLY A N 1
ATOM 654 C CA . GLY A 1 88 ? 7.649 1.641 -0.100 1.00 97.06 88 GLY A CA 1
ATOM 655 C C . GLY A 1 88 ? 6.122 1.649 0.048 1.00 97.06 88 GLY A C 1
ATOM 656 O O . GLY A 1 88 ? 5.630 1.620 1.174 1.00 97.06 88 GLY A O 1
ATOM 657 N N . ASN A 1 89 ? 5.356 1.653 -1.046 1.00 98.62 89 ASN A N 1
ATOM 658 C CA . ASN A 1 89 ? 3.901 1.513 -0.987 1.00 98.62 89 ASN A CA 1
ATOM 659 C C . ASN A 1 89 ? 3.517 0.102 -0.513 1.00 98.62 89 ASN A C 1
ATOM 661 O O . ASN A 1 89 ? 2.773 -0.035 0.459 1.00 98.62 89 ASN A O 1
ATOM 665 N N . ALA A 1 90 ? 4.122 -0.926 -1.117 1.00 98.62 90 ALA A N 1
ATOM 666 C CA . ALA A 1 90 ? 3.947 -2.322 -0.720 1.00 98.62 90 ALA A CA 1
ATOM 667 C C . ALA A 1 90 ? 4.466 -2.592 0.703 1.00 98.62 90 ALA A C 1
ATOM 669 O O . ALA A 1 90 ? 3.847 -3.347 1.444 1.00 98.62 90 ALA A O 1
ATOM 670 N N . SER A 1 91 ? 5.547 -1.928 1.131 1.00 98.00 91 SER A N 1
ATOM 671 C CA . SER A 1 91 ? 6.059 -2.021 2.506 1.00 98.00 91 SER A CA 1
ATOM 672 C C . SER A 1 91 ? 5.041 -1.549 3.544 1.00 98.00 91 SER A C 1
ATOM 674 O O . SER A 1 91 ? 4.935 -2.148 4.610 1.00 98.00 91 SER A O 1
ATOM 676 N N . LEU A 1 92 ? 4.312 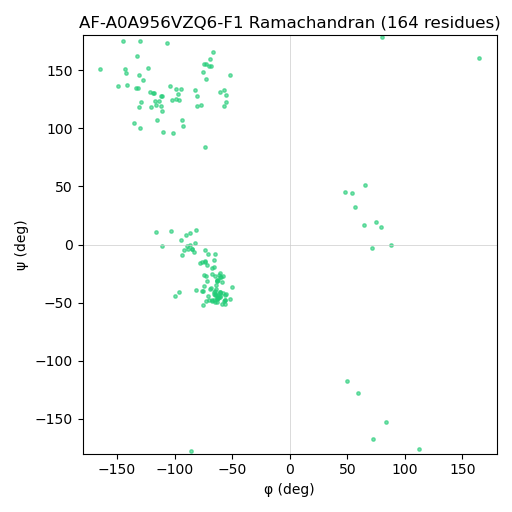-0.460 3.261 1.00 98.56 92 LEU A N 1
ATOM 677 C CA . LEU A 1 92 ? 3.244 0.016 4.14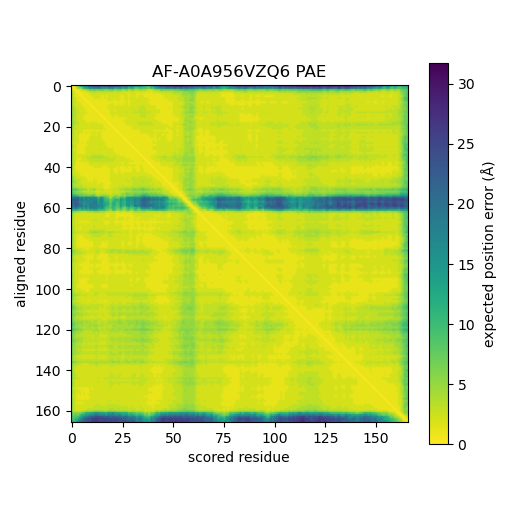4 1.00 98.56 92 LEU A CA 1
ATOM 678 C C . LEU A 1 92 ? 2.043 -0.932 4.095 1.00 98.56 92 LEU A C 1
ATOM 680 O O . LEU A 1 92 ? 1.526 -1.290 5.149 1.00 98.56 92 LEU A O 1
ATOM 684 N N . LEU A 1 93 ? 1.648 -1.369 2.895 1.00 98.81 93 LEU A N 1
ATOM 685 C CA . LEU A 1 93 ? 0.545 -2.312 2.695 1.00 98.81 93 LEU A CA 1
ATOM 686 C C . LEU A 1 93 ? 0.766 -3.616 3.476 1.00 98.81 93 LEU A C 1
ATOM 688 O O . LEU A 1 93 ? -0.108 -4.034 4.227 1.00 98.81 93 LEU A O 1
ATOM 692 N N . GLY A 1 94 ? 1.964 -4.196 3.378 1.00 98.44 94 GLY A N 1
ATOM 693 C CA . GLY A 1 94 ? 2.360 -5.433 4.060 1.00 98.44 94 GLY A CA 1
ATOM 694 C C . GLY A 1 94 ? 2.412 -5.347 5.588 1.00 98.44 94 GLY A C 1
ATOM 695 O O . GLY A 1 94 ? 2.613 -6.364 6.243 1.00 98.44 94 GLY A O 1
ATOM 696 N N . CYS A 1 95 ? 2.260 -4.153 6.166 1.00 98.25 95 CYS A N 1
ATOM 697 C CA . CYS A 1 95 ? 2.167 -3.968 7.613 1.00 98.25 95 CYS A CA 1
ATOM 698 C C . CYS A 1 95 ? 0.717 -3.940 8.123 1.00 98.25 95 CYS A C 1
ATOM 700 O O . CYS A 1 95 ? 0.528 -3.877 9.336 1.00 98.25 95 CYS A O 1
ATOM 702 N N . CYS A 1 96 ? -0.289 -3.904 7.242 1.00 98.75 96 CYS A N 1
ATOM 703 C CA . CYS A 1 96 ? -1.701 -3.876 7.627 1.00 98.75 96 CYS A CA 1
ATOM 704 C C . CYS A 1 96 ? -2.178 -5.234 8.169 1.00 98.75 96 CYS A C 1
ATOM 706 O O . CYS A 1 96 ? -1.624 -6.272 7.826 1.00 98.75 96 CYS A O 1
ATOM 708 N N . ASP A 1 97 ? -3.228 -5.217 8.997 1.00 98.62 97 ASP A N 1
ATOM 709 C CA . ASP A 1 97 ? -3.818 -6.441 9.560 1.00 98.62 97 ASP A CA 1
ATOM 710 C C . ASP A 1 97 ? -4.601 -7.235 8.503 1.00 98.62 97 ASP A C 1
ATOM 712 O O . ASP A 1 97 ? -4.773 -8.442 8.641 1.00 98.62 97 ASP A O 1
ATOM 716 N N . VAL A 1 98 ? -5.121 -6.535 7.489 1.00 98.81 98 VAL A N 1
ATOM 717 C CA . VAL A 1 98 ? -5.814 -7.111 6.335 1.00 98.81 98 VAL A CA 1
ATOM 718 C C . VAL A 1 98 ? -5.450 -6.339 5.068 1.00 98.81 98 VAL A C 1
ATOM 720 O O . VAL A 1 98 ? -5.422 -5.101 5.079 1.00 98.81 98 VAL A O 1
ATOM 723 N N . ILE A 1 99 ? -5.205 -7.063 3.981 1.00 98.94 99 ILE A N 1
ATOM 724 C CA . ILE A 1 99 ? -4.957 -6.540 2.639 1.00 98.94 99 ILE A CA 1
ATOM 725 C C . ILE A 1 99 ? -6.147 -6.889 1.745 1.00 98.94 99 ILE A C 1
ATOM 727 O O . ILE A 1 99 ? -6.424 -8.053 1.453 1.00 98.94 99 ILE A O 1
ATOM 731 N N . ILE A 1 100 ? -6.838 -5.843 1.298 1.00 98.94 100 ILE A N 1
ATOM 732 C CA . ILE A 1 100 ? -7.911 -5.890 0.310 1.00 98.94 100 ILE A CA 1
ATOM 733 C C . ILE A 1 100 ? -7.324 -5.416 -1.020 1.00 98.94 100 ILE A C 1
ATOM 735 O O . ILE A 1 100 ? -6.769 -4.319 -1.089 1.00 98.94 100 ILE A O 1
ATOM 739 N N . ALA A 1 101 ? -7.427 -6.218 -2.072 1.00 98.88 101 ALA A N 1
ATOM 740 C CA . ALA A 1 101 ? -6.851 -5.878 -3.369 1.00 98.88 101 ALA A CA 1
ATOM 741 C C . ALA A 1 101 ? -7.856 -6.095 -4.498 1.00 98.88 101 ALA A C 1
ATOM 743 O O . ALA A 1 101 ? -8.533 -7.125 -4.540 1.00 98.88 101 ALA A O 1
ATOM 744 N N . THR A 1 102 ? -7.946 -5.122 -5.403 1.00 98.81 102 THR A N 1
ATOM 745 C CA . THR A 1 102 ? -8.764 -5.225 -6.618 1.00 98.81 102 THR A CA 1
ATOM 746 C C . THR A 1 102 ? -8.182 -6.248 -7.594 1.00 98.81 102 THR A C 1
ATOM 748 O O . THR A 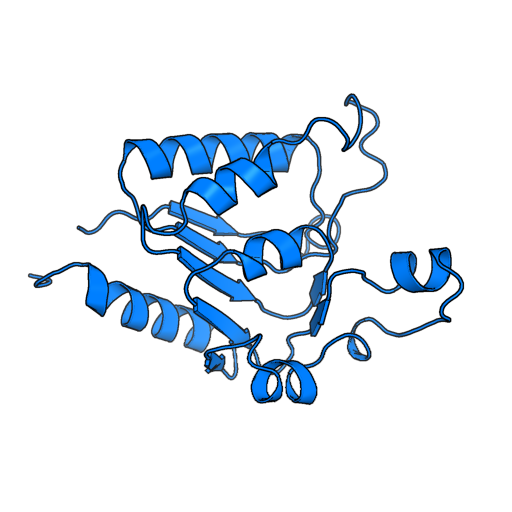1 102 ? -6.991 -6.566 -7.546 1.00 98.81 102 THR A O 1
ATOM 751 N N . ALA A 1 103 ? -9.005 -6.743 -8.517 1.00 97.94 103 ALA A N 1
ATOM 752 C CA . ALA A 1 103 ? -8.613 -7.767 -9.482 1.00 97.94 103 ALA A CA 1
ATOM 753 C C . ALA A 1 103 ? -7.434 -7.349 -10.386 1.00 97.94 103 ALA A C 1
ATOM 755 O O . ALA A 1 103 ? -6.663 -8.203 -10.823 1.00 97.94 103 ALA A O 1
ATOM 756 N N . ASP A 1 104 ? -7.262 -6.049 -10.636 1.00 97.44 104 ASP A N 1
ATOM 757 C CA . ASP A 1 104 ? -6.190 -5.470 -11.456 1.00 97.44 104 ASP A CA 1
ATOM 758 C C . ASP A 1 104 ? -4.916 -5.108 -10.662 1.00 97.44 104 ASP A C 1
ATOM 760 O O . ASP A 1 104 ? -3.986 -4.495 -11.201 1.00 97.44 104 ASP A O 1
ATOM 764 N N . SER A 1 105 ? -4.844 -5.493 -9.384 1.00 98.56 105 SER A N 1
ATOM 765 C CA . SER A 1 105 ? -3.723 -5.142 -8.516 1.00 98.56 105 SER A CA 1
ATOM 766 C C . SER A 1 105 ? -2.426 -5.903 -8.824 1.00 98.56 105 SER A C 1
ATOM 768 O O . SER A 1 105 ? -2.417 -7.100 -9.105 1.00 98.56 105 SER A O 1
ATOM 770 N N . ASN A 1 106 ? -1.302 -5.194 -8.698 1.00 98.56 106 ASN A N 1
ATOM 771 C CA . ASN A 1 106 ? 0.061 -5.706 -8.828 1.00 98.56 106 ASN A CA 1
ATOM 772 C C . ASN A 1 106 ? 0.897 -5.232 -7.637 1.00 98.56 106 ASN A C 1
ATOM 774 O O . ASN A 1 106 ? 1.073 -4.027 -7.438 1.00 98.56 106 ASN A O 1
ATOM 778 N N . ILE A 1 107 ? 1.403 -6.168 -6.833 1.00 98.69 107 ILE A N 1
ATOM 779 C CA . ILE A 1 107 ? 2.088 -5.878 -5.567 1.00 98.69 107 ILE A CA 1
ATOM 780 C C . ILE A 1 107 ? 3.527 -6.389 -5.633 1.00 98.69 107 ILE A C 1
ATOM 782 O O . ILE A 1 107 ? 3.766 -7.552 -5.947 1.00 98.69 107 ILE A O 1
ATOM 786 N N . GLY A 1 108 ? 4.511 -5.563 -5.271 1.00 98.00 108 GLY A N 1
ATOM 787 C CA . GLY A 1 108 ? 5.901 -6.024 -5.241 1.00 98.00 108 GLY A CA 1
ATOM 788 C C . GLY A 1 108 ? 6.865 -5.124 -4.479 1.00 98.00 108 GLY A C 1
ATOM 789 O O . GLY A 1 108 ? 6.723 -3.908 -4.442 1.00 98.00 108 GLY A O 1
ATOM 790 N N . MET A 1 109 ? 7.924 -5.705 -3.912 1.00 97.19 109 MET A N 1
ATOM 791 C CA . MET A 1 109 ? 8.964 -4.932 -3.211 1.00 97.19 109 MET A CA 1
ATOM 792 C C . MET A 1 109 ? 9.853 -4.097 -4.148 1.00 97.19 109 MET A C 1
ATOM 794 O O . MET A 1 109 ? 10.611 -3.250 -3.679 1.00 97.19 109 MET A O 1
ATOM 798 N N . GLY A 1 110 ? 9.726 -4.279 -5.464 1.00 96.12 110 GLY A N 1
ATOM 799 C CA . GLY A 1 110 ? 10.362 -3.453 -6.483 1.00 96.12 110 GLY A CA 1
ATOM 800 C C . GLY A 1 110 ? 9.508 -3.395 -7.745 1.00 96.12 110 GLY A C 1
ATOM 801 O O . GLY A 1 110 ? 8.976 -4.414 -8.173 1.00 96.12 110 GLY A O 1
ATOM 802 N N . GLY A 1 111 ? 9.370 -2.201 -8.322 1.00 96.19 111 GLY A N 1
ATOM 803 C CA . GLY A 1 111 ? 8.744 -2.012 -9.633 1.00 96.19 111 GLY A CA 1
ATOM 804 C C . GLY A 1 111 ? 9.744 -2.189 -10.786 1.00 96.19 111 GLY A C 1
ATOM 805 O O . GLY A 1 111 ? 10.934 -2.413 -10.534 1.00 96.19 111 GLY A O 1
ATOM 806 N N . PRO A 1 112 ? 9.313 -2.001 -12.047 1.00 96.69 112 PRO A N 1
ATOM 807 C CA . PRO A 1 112 ? 10.129 -2.287 -13.233 1.00 96.69 112 PRO A CA 1
ATOM 808 C C . PRO A 1 112 ? 11.519 -1.648 -13.221 1.00 96.69 112 PRO A C 1
ATOM 810 O O . PRO A 1 112 ? 12.516 -2.332 -13.426 1.00 96.69 112 PRO A O 1
ATOM 813 N N . ALA A 1 113 ? 11.605 -0.356 -12.884 1.00 94.81 113 ALA A N 1
ATOM 814 C CA . ALA A 1 113 ? 12.875 0.371 -12.857 1.00 94.81 113 ALA A CA 1
ATOM 815 C C . ALA A 1 113 ? 13.870 -0.186 -11.822 1.00 94.81 113 ALA A C 1
ATOM 817 O O . ALA A 1 113 ? 15.079 -0.127 -12.033 1.00 94.81 113 ALA A O 1
ATOM 818 N N . MET A 1 114 ? 13.379 -0.734 -10.704 1.00 95.38 114 MET A N 1
ATOM 819 C CA . MET A 1 114 ? 14.234 -1.352 -9.686 1.00 95.38 114 MET A CA 1
ATOM 820 C C . MET A 1 114 ? 14.744 -2.721 -10.148 1.00 95.38 114 MET A C 1
ATOM 822 O O . MET A 1 114 ? 15.907 -3.045 -9.922 1.00 95.38 114 MET A O 1
ATOM 826 N N . ILE A 1 115 ? 13.890 -3.504 -10.812 1.00 97.38 115 ILE A N 1
ATOM 827 C CA . ILE A 1 115 ? 14.236 -4.821 -11.361 1.00 97.38 115 ILE A CA 1
ATOM 828 C C . ILE A 1 115 ? 15.282 -4.671 -12.472 1.00 97.38 115 ILE A C 1
ATOM 830 O O . ILE A 1 115 ? 16.332 -5.317 -12.427 1.00 97.38 115 ILE A O 1
ATOM 834 N N . GLU A 1 116 ? 15.038 -3.762 -13.418 1.00 97.19 116 GLU A N 1
ATOM 835 C CA . GLU A 1 116 ? 15.971 -3.461 -14.505 1.00 97.19 116 GLU A CA 1
ATOM 836 C C . GLU A 1 116 ? 17.283 -2.882 -13.966 1.00 97.19 116 GLU A C 1
ATOM 838 O O . GLU A 1 116 ? 18.362 -3.359 -14.320 1.00 97.19 116 GLU A O 1
ATOM 843 N N . GLY A 1 117 ? 17.209 -1.922 -13.037 1.00 95.25 117 GLY A N 1
ATOM 844 C CA . GLY A 1 117 ? 18.387 -1.339 -12.390 1.00 95.25 117 GLY A CA 1
ATOM 845 C C . GLY A 1 117 ? 19.234 -2.353 -11.611 1.00 95.25 117 GLY A C 1
ATOM 846 O O . GLY A 1 117 ? 20.434 -2.144 -11.439 1.00 95.25 117 GLY A O 1
ATOM 847 N N . GLY A 1 118 ? 18.634 -3.464 -11.172 1.00 95.69 118 GLY A N 1
ATOM 848 C CA . GLY A 1 118 ? 19.314 -4.599 -10.544 1.00 95.69 118 GLY A CA 1
ATOM 849 C C . GLY A 1 118 ? 19.851 -5.652 -11.522 1.00 95.69 118 GLY A C 1
ATOM 850 O O . GLY A 1 118 ? 20.431 -6.639 -11.077 1.00 95.69 118 GLY A O 1
ATOM 851 N N . GLY A 1 119 ? 19.662 -5.478 -12.835 1.00 97.31 119 GLY A N 1
ATOM 852 C CA . GLY A 1 119 ? 20.119 -6.423 -13.859 1.00 97.31 119 GLY A CA 1
ATOM 853 C C . GLY A 1 119 ? 19.288 -7.707 -13.960 1.00 97.31 119 GLY A C 1
ATOM 854 O O . GLY A 1 119 ? 19.772 -8.701 -14.496 1.00 97.31 119 GLY A O 1
ATOM 855 N N . LEU A 1 120 ? 18.052 -7.706 -13.451 1.00 97.12 120 LEU A N 1
ATOM 856 C CA . LEU A 1 120 ? 17.172 -8.884 -13.421 1.00 97.12 120 LEU A CA 1
ATOM 857 C C . LEU A 1 120 ? 16.295 -9.025 -14.677 1.00 97.12 120 LEU A C 1
ATOM 859 O O . LEU A 1 120 ? 15.545 -9.993 -14.800 1.00 97.12 120 LEU A O 1
ATOM 863 N N . GLY A 1 121 ? 16.407 -8.079 -15.611 1.00 97.31 121 GLY A N 1
ATOM 864 C CA . GLY A 1 121 ? 15.646 -8.033 -16.857 1.00 97.31 121 GLY A CA 1
ATOM 865 C C . GLY A 1 121 ? 14.654 -6.875 -16.906 1.00 97.31 121 GLY A C 1
ATOM 866 O O . GLY A 1 121 ? 14.607 -6.036 -16.008 1.00 97.31 121 GLY A O 1
ATOM 867 N N . VAL A 1 122 ? 13.872 -6.839 -17.983 1.00 97.69 122 VAL A N 1
ATOM 868 C CA . VAL A 1 122 ? 12.859 -5.812 -18.245 1.00 97.69 122 VAL A CA 1
ATOM 869 C C . VAL A 1 122 ? 11.490 -6.474 -18.184 1.00 97.69 122 VAL A C 1
ATOM 871 O O . VAL A 1 122 ? 11.242 -7.431 -18.914 1.00 97.69 122 VAL A O 1
ATOM 874 N N . TYR A 1 123 ? 10.624 -5.958 -17.320 1.00 97.25 123 TYR A N 1
ATOM 875 C CA . TYR A 1 123 ? 9.279 -6.478 -17.074 1.00 97.25 123 TYR A CA 1
ATOM 876 C C . TYR A 1 123 ? 8.273 -5.335 -17.128 1.00 97.25 123 TYR A C 1
ATOM 878 O O . TYR A 1 123 ? 8.592 -4.211 -16.723 1.00 97.25 123 TYR A O 1
ATOM 886 N N . ALA A 1 124 ? 7.061 -5.608 -17.607 1.00 97.00 124 ALA A N 1
ATOM 887 C CA . ALA A 1 124 ? 5.967 -4.666 -17.444 1.00 97.00 124 ALA A CA 1
ATOM 888 C C . ALA A 1 124 ? 5.544 -4.619 -15.962 1.00 97.00 124 ALA A C 1
ATOM 890 O O . ALA A 1 124 ? 5.735 -5.596 -15.235 1.00 97.00 124 ALA A O 1
ATOM 891 N N . PRO A 1 125 ? 4.967 -3.505 -15.477 1.00 95.19 125 PRO A N 1
ATOM 892 C CA . PRO A 1 125 ? 4.369 -3.453 -14.142 1.00 95.19 125 PRO A CA 1
ATOM 893 C C . PRO A 1 125 ? 3.389 -4.602 -13.866 1.00 95.19 125 PRO A C 1
ATOM 895 O O . PRO A 1 125 ? 3.352 -5.107 -12.752 1.00 95.19 125 PRO A O 1
ATOM 898 N N . GLU A 1 126 ? 2.628 -5.008 -14.882 1.00 95.19 126 GLU A N 1
ATOM 899 C CA . GLU A 1 126 ? 1.604 -6.057 -14.818 1.00 95.19 126 GLU A CA 1
ATOM 900 C C . GLU A 1 126 ? 2.193 -7.474 -14.721 1.00 95.19 126 GLU A C 1
ATOM 902 O O . GLU A 1 126 ? 1.491 -8.413 -14.361 1.00 95.19 126 GLU A O 1
ATOM 907 N N . ASP A 1 127 ? 3.488 -7.637 -15.005 1.00 96.44 127 ASP A N 1
ATOM 908 C CA . ASP A 1 127 ? 4.191 -8.913 -14.838 1.00 96.44 127 ASP A CA 1
ATOM 909 C C . ASP A 1 127 ? 4.694 -9.105 -13.391 1.00 96.44 127 ASP A C 1
ATOM 911 O O . ASP A 1 127 ? 5.294 -10.131 -13.061 1.00 96.44 127 ASP A O 1
ATOM 915 N N . ILE A 1 128 ? 4.512 -8.106 -12.514 1.00 97.38 128 ILE A N 1
ATOM 916 C CA . ILE A 1 128 ? 5.116 -8.063 -11.179 1.00 97.38 128 ILE A CA 1
ATOM 917 C C . ILE A 1 128 ? 4.039 -8.247 -10.114 1.00 97.38 128 ILE A C 1
ATOM 919 O O . ILE A 1 128 ? 3.418 -7.295 -9.647 1.00 97.38 128 ILE A O 1
ATOM 923 N N . GLY A 1 129 ? 3.906 -9.491 -9.656 1.00 97.38 129 GLY A N 1
ATOM 924 C CA . GLY A 1 129 ? 3.111 -9.814 -8.476 1.00 97.38 129 GLY A CA 1
ATOM 925 C C . GLY A 1 129 ? 1.621 -9.548 -8.663 1.00 97.38 129 GLY A C 1
ATOM 926 O O . GLY A 1 129 ? 1.015 -8.884 -7.820 1.00 97.38 129 GLY A O 1
ATOM 927 N N . GLY A 1 130 ? 1.060 -10.075 -9.751 1.00 98.00 130 GLY A N 1
ATOM 928 C CA . GLY A 1 130 ? -0.372 -10.060 -10.028 1.00 98.00 130 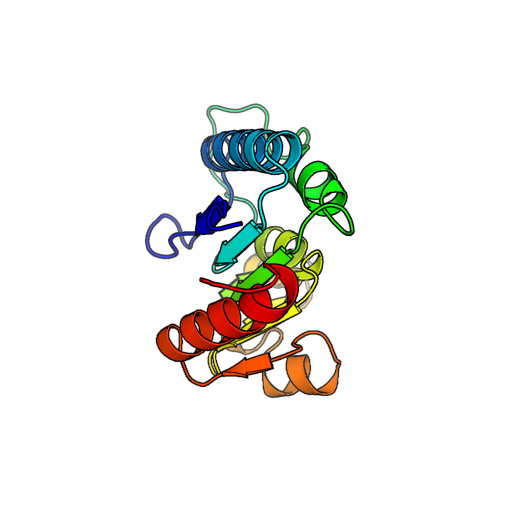GLY A CA 1
ATOM 929 C C . GLY A 1 130 ? -1.194 -10.914 -9.057 1.00 98.00 130 GLY A C 1
ATOM 930 O O . GLY A 1 130 ? -0.676 -11.746 -8.303 1.00 98.00 130 GLY A O 1
ATOM 931 N N . MET A 1 131 ? -2.508 -10.699 -9.069 1.00 98.19 131 MET A N 1
ATOM 932 C CA . MET A 1 131 ? -3.459 -11.320 -8.137 1.00 98.19 131 MET A CA 1
ATOM 933 C C . MET A 1 131 ? -3.508 -12.855 -8.193 1.00 98.19 131 MET A C 1
ATOM 935 O O . MET A 1 131 ? -3.760 -13.498 -7.173 1.00 98.19 131 MET A O 1
ATOM 939 N N . ASP A 1 132 ? -3.203 -13.454 -9.344 1.00 97.38 132 ASP A N 1
ATOM 940 C CA . ASP A 1 132 ? -3.082 -14.906 -9.525 1.00 97.38 132 ASP A CA 1
ATOM 941 C C . ASP A 1 132 ? -1.910 -15.517 -8.734 1.00 97.38 132 ASP A C 1
ATOM 943 O O . ASP A 1 132 ? -1.914 -16.713 -8.444 1.00 97.38 132 ASP A O 1
ATOM 947 N N . ILE A 1 133 ? -0.941 -14.691 -8.330 1.00 97.25 133 ILE A N 1
ATOM 948 C CA . ILE A 1 133 ? 0.184 -15.059 -7.465 1.00 97.25 133 ILE A CA 1
ATOM 949 C C . ILE A 1 133 ? -0.076 -14.621 -6.019 1.00 97.25 133 ILE A C 1
ATOM 951 O O . ILE A 1 133 ? 0.172 -15.400 -5.095 1.00 97.25 133 ILE A O 1
ATOM 955 N N . GLN A 1 134 ? -0.567 -13.393 -5.813 1.00 98.38 134 GLN A N 1
ATOM 956 C CA . GLN A 1 134 ? -0.665 -12.787 -4.477 1.00 98.38 134 GLN A CA 1
ATOM 957 C C . GLN A 1 134 ? -1.796 -13.343 -3.609 1.00 98.38 134 GLN A C 1
ATOM 959 O O . GLN A 1 134 ? -1.708 -13.310 -2.383 1.00 98.38 134 GLN A O 1
ATOM 964 N N . VAL A 1 135 ? -2.865 -13.864 -4.213 1.00 98.50 135 VAL A N 1
ATOM 965 C CA . VAL A 1 135 ? -3.920 -14.529 -3.437 1.00 98.50 135 VAL A CA 1
ATOM 966 C C . VAL A 1 135 ? -3.452 -15.917 -2.976 1.00 98.50 135 VAL A C 1
ATOM 968 O O . VAL A 1 135 ? -3.487 -16.182 -1.773 1.00 98.50 135 VAL A O 1
ATOM 971 N N . PRO A 1 136 ? -2.939 -16.814 -3.850 1.00 98.44 136 PRO A N 1
ATOM 972 C CA . PRO A 1 136 ? -2.537 -18.154 -3.411 1.00 98.44 136 PRO A CA 1
ATOM 973 C C . PRO A 1 136 ? -1.328 -18.184 -2.471 1.00 98.44 136 PRO A C 1
ATOM 975 O O . PRO A 1 136 ? -1.180 -19.140 -1.711 1.00 98.44 136 PRO A O 1
ATOM 978 N N . ASN A 1 137 ? -0.453 -17.174 -2.519 1.00 97.31 137 ASN A N 1
ATOM 979 C CA . ASN A 1 137 ? 0.718 -17.094 -1.642 1.00 97.31 137 ASN A CA 1
ATOM 980 C C . ASN A 1 137 ? 0.414 -16.469 -0.260 1.00 97.31 137 ASN A C 1
ATOM 982 O O . ASN A 1 137 ? 1.307 -16.434 0.587 1.00 97.31 137 ASN A O 1
ATOM 986 N N . GLY A 1 138 ? -0.824 -16.011 -0.031 1.00 98.19 138 GLY A N 1
ATOM 987 C CA . GLY A 1 138 ? -1.279 -15.444 1.239 1.00 98.19 138 GLY A CA 1
ATOM 988 C C . GLY A 1 138 ? -0.871 -13.991 1.489 1.00 98.19 138 GLY A C 1
ATOM 989 O O . GLY A 1 138 ? -0.939 -13.551 2.632 1.00 98.19 138 GLY A O 1
ATOM 990 N N . VAL A 1 139 ? -0.427 -13.252 0.467 1.00 98.50 139 VAL A N 1
ATOM 991 C CA . VAL A 1 139 ? -0.166 -11.807 0.583 1.00 98.50 139 VAL A CA 1
ATOM 992 C C . VAL A 1 139 ? -1.468 -11.009 0.585 1.00 98.50 139 VAL A C 1
ATOM 994 O O . VAL A 1 139 ? -1.576 -10.040 1.328 1.00 98.50 139 VAL A O 1
ATOM 997 N N . VAL A 1 140 ? -2.447 -11.386 -0.242 1.00 98.81 140 VAL A N 1
ATOM 998 C CA . VAL A 1 140 ? -3.777 -10.760 -0.246 1.00 98.81 140 VAL A CA 1
ATOM 999 C C . VAL A 1 140 ? -4.757 -11.615 0.543 1.00 98.81 140 VAL A C 1
ATOM 1001 O O . VAL A 1 140 ? -4.977 -12.779 0.213 1.00 98.81 140 VAL A O 1
ATOM 1004 N N . ASP A 1 141 ? -5.407 -11.004 1.531 1.00 98.81 141 ASP A N 1
ATOM 1005 C CA . ASP A 1 141 ? -6.436 -11.658 2.340 1.00 98.81 141 ASP A CA 1
ATOM 1006 C C . ASP A 1 141 ? -7.801 -11.662 1.643 1.00 98.81 141 ASP A C 1
ATOM 1008 O O . ASP A 1 141 ? -8.553 -12.633 1.730 1.00 98.81 141 ASP A O 1
ATOM 1012 N N . LEU A 1 142 ? -8.142 -10.556 0.971 1.00 98.69 142 LEU A N 1
ATOM 1013 C CA . LEU A 1 142 ? -9.457 -10.328 0.372 1.00 98.69 142 LEU A CA 1
ATOM 1014 C C . LEU A 1 142 ? -9.305 -9.763 -1.047 1.00 98.69 142 LEU A C 1
ATOM 1016 O O . LEU A 1 142 ? -9.009 -8.584 -1.232 1.00 98.69 142 LEU A O 1
ATOM 1020 N N . ALA A 1 143 ? -9.532 -10.607 -2.054 1.00 98.62 143 ALA A N 1
ATOM 1021 C CA . ALA A 1 143 ? -9.639 -10.172 -3.443 1.00 98.62 143 ALA A CA 1
ATOM 1022 C C . ALA A 1 143 ? -11.053 -9.645 -3.727 1.00 98.62 143 ALA A C 1
ATOM 1024 O O . ALA A 1 143 ? -12.036 -10.290 -3.356 1.00 98.62 143 ALA A O 1
ATOM 1025 N N . VAL A 1 144 ? -11.141 -8.490 -4.378 1.00 98.75 144 VAL A N 1
ATOM 1026 C CA . VAL A 1 144 ? -12.393 -7.813 -4.753 1.00 98.75 144 VAL A CA 1
ATOM 1027 C C . VAL A 1 144 ? -12.329 -7.375 -6.214 1.00 98.75 144 VAL A C 1
ATOM 1029 O O . VAL A 1 144 ? -11.245 -7.313 -6.790 1.00 98.75 144 VAL A O 1
ATOM 1032 N N . GLU A 1 145 ? -13.467 -7.077 -6.830 1.00 98.31 145 GLU A N 1
ATOM 1033 C CA . GLU A 1 145 ? -13.509 -6.685 -8.240 1.00 98.31 145 GLU A CA 1
ATOM 1034 C C . GLU A 1 145 ? -12.954 -5.269 -8.445 1.00 98.31 145 GLU A C 1
ATOM 1036 O O . GLU A 1 145 ? -12.089 -5.053 -9.292 1.00 98.31 145 GLU A O 1
ATOM 1041 N N . ASP A 1 146 ? -13.414 -4.309 -7.640 1.00 98.44 146 ASP A N 1
ATOM 1042 C CA . ASP A 1 146 ? -13.120 -2.888 -7.821 1.00 98.44 146 ASP A CA 1
ATOM 1043 C C . ASP A 1 146 ? -12.973 -2.117 -6.494 1.00 98.44 146 ASP A C 1
ATOM 1045 O O . ASP A 1 146 ? -13.161 -2.640 -5.390 1.00 98.44 146 ASP A O 1
ATOM 1049 N N . GLU A 1 147 ? -12.613 -0.835 -6.595 1.00 98.00 147 GLU A N 1
ATOM 1050 C CA . GLU A 1 147 ? -12.427 0.039 -5.432 1.00 98.00 147 GLU A CA 1
ATOM 1051 C C . GLU A 1 147 ? -13.713 0.259 -4.628 1.00 98.00 147 GLU A C 1
ATOM 1053 O O . GLU A 1 147 ? -13.657 0.472 -3.413 1.00 98.00 147 GLU A O 1
ATOM 1058 N N . HIS A 1 148 ? -14.879 0.223 -5.279 1.00 98.44 148 HIS A N 1
ATOM 1059 C CA . HIS A 1 148 ? -16.154 0.403 -4.596 1.00 98.44 148 HIS A CA 1
ATOM 1060 C C . HIS A 1 148 ? -16.426 -0.788 -3.673 1.00 98.44 148 HIS A C 1
ATOM 1062 O O . HIS A 1 148 ? -16.737 -0.600 -2.493 1.00 98.44 148 HIS A O 1
ATOM 1068 N N . GLU A 1 149 ? -16.249 -2.011 -4.173 1.00 98.75 149 GLU A N 1
ATOM 1069 C CA . GLU A 1 149 ? -16.307 -3.218 -3.354 1.00 98.75 149 GLU A CA 1
ATOM 1070 C C . GLU A 1 149 ? -15.233 -3.204 -2.258 1.00 98.75 149 GLU A C 1
ATOM 1072 O O . GLU A 1 149 ? -15.548 -3.493 -1.100 1.00 98.75 149 GLU A O 1
ATOM 1077 N N . ALA A 1 150 ? -14.001 -2.777 -2.567 1.00 98.75 150 ALA A N 1
ATOM 1078 C CA . ALA A 1 150 ? -12.925 -2.673 -1.580 1.00 98.75 150 ALA A CA 1
ATOM 1079 C C . ALA A 1 150 ? -13.317 -1.802 -0.374 1.00 98.75 150 ALA A C 1
ATOM 1081 O O . ALA A 1 150 ? -13.069 -2.164 0.780 1.00 98.75 150 ALA A O 1
ATOM 1082 N N . VAL A 1 151 ? -13.976 -0.666 -0.625 1.00 98.44 151 VAL A N 1
ATOM 1083 C CA . VAL A 1 151 ? -14.474 0.235 0.423 1.00 98.44 151 VAL A CA 1
ATOM 1084 C C . VAL A 1 151 ? -15.576 -0.419 1.258 1.00 98.44 151 VAL A C 1
ATOM 1086 O O . VAL A 1 151 ? -15.571 -0.285 2.486 1.00 98.44 151 VAL A O 1
ATOM 1089 N N . GLU A 1 152 ? -16.516 -1.129 0.636 1.00 98.44 152 GLU A N 1
ATOM 1090 C CA . GLU A 1 152 ? -17.583 -1.826 1.364 1.00 98.44 152 GLU A CA 1
ATOM 1091 C C . GLU A 1 152 ? -17.030 -2.963 2.234 1.00 98.44 152 GLU A C 1
ATOM 1093 O O . GLU A 1 152 ? -17.399 -3.089 3.408 1.00 98.44 152 GLU A O 1
ATOM 1098 N N . VAL A 1 153 ? -16.067 -3.725 1.715 1.00 98.50 153 VAL A N 1
ATOM 1099 C CA . VAL A 1 153 ? -15.356 -4.766 2.465 1.00 98.50 153 VAL A CA 1
ATOM 1100 C C . VAL A 1 153 ? -14.553 -4.164 3.620 1.00 98.50 153 VAL A C 1
ATOM 1102 O O . VAL A 1 153 ? -14.630 -4.672 4.739 1.00 98.50 153 VAL A O 1
ATOM 1105 N N . ALA A 1 154 ? -13.861 -3.041 3.415 1.00 98.00 154 ALA A N 1
ATOM 1106 C CA . ALA A 1 154 ? -13.124 -2.350 4.472 1.00 98.00 154 ALA A CA 1
ATOM 1107 C C . ALA A 1 154 ? -14.043 -1.853 5.601 1.00 98.00 154 ALA A C 1
ATOM 1109 O O . ALA A 1 154 ? -13.747 -2.047 6.785 1.00 98.00 154 ALA A O 1
ATOM 1110 N N . LYS A 1 155 ? -15.196 -1.259 5.259 1.00 95.69 155 LYS A N 1
ATOM 1111 C CA . LYS A 1 155 ? -16.222 -0.873 6.245 1.00 95.69 155 LYS A CA 1
ATOM 1112 C C . LYS A 1 155 ? -16.734 -2.090 7.007 1.00 95.69 155 LYS A C 1
ATOM 1114 O O . LYS A 1 155 ? -16.868 -2.037 8.231 1.00 95.69 155 LYS A O 1
ATOM 1119 N N . ARG A 1 156 ? -17.002 -3.193 6.300 1.00 95.69 156 ARG A N 1
ATOM 1120 C CA . ARG A 1 156 ? -17.461 -4.441 6.913 1.00 95.69 156 ARG A CA 1
ATOM 1121 C C . ARG A 1 156 ? -16.413 -5.005 7.866 1.00 95.69 156 ARG A C 1
ATOM 1123 O O . ARG A 1 156 ? -16.770 -5.339 8.991 1.00 95.69 156 ARG A O 1
ATOM 1130 N N . TYR A 1 157 ? -15.147 -5.049 7.462 1.00 96.50 157 TYR A N 1
ATOM 1131 C CA . TYR A 1 157 ? -14.039 -5.475 8.310 1.00 96.50 157 TYR A CA 1
ATOM 1132 C C . TYR A 1 157 ? -13.968 -4.635 9.590 1.00 96.50 157 TYR A C 1
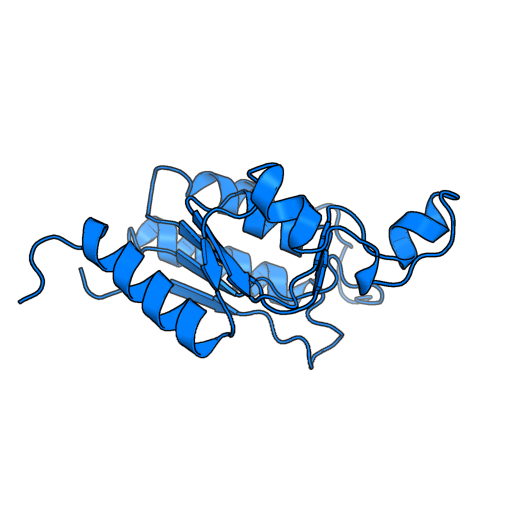ATOM 1134 O O . TYR A 1 157 ? -14.010 -5.174 10.693 1.00 96.50 157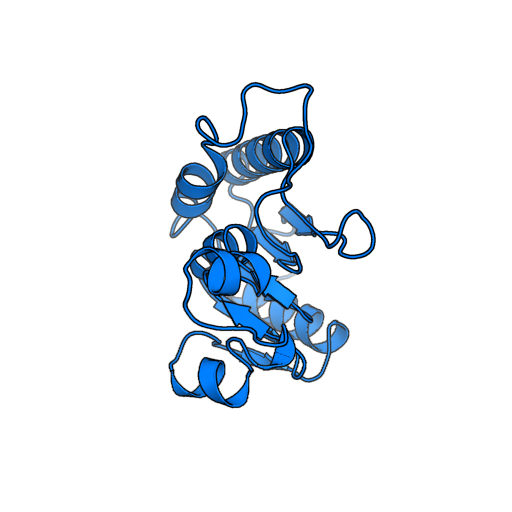 TYR A O 1
ATOM 1142 N N . LEU A 1 158 ? -13.970 -3.304 9.463 1.00 94.06 158 LEU A N 1
ATOM 1143 C CA . LEU A 1 158 ? -13.921 -2.405 10.618 1.00 94.06 158 LEU A CA 1
ATOM 1144 C C . LEU A 1 158 ? -15.129 -2.548 11.549 1.00 94.06 158 LEU A C 1
ATOM 1146 O O . LEU A 1 158 ? -14.972 -2.378 12.760 1.00 94.06 158 LEU A O 1
ATOM 1150 N N . SER A 1 159 ? -16.307 -2.906 11.027 1.00 92.62 159 SER A N 1
ATOM 1151 C CA . SER A 1 159 ? -17.510 -3.104 11.847 1.00 92.62 159 SER A CA 1
ATOM 1152 C C . SER A 1 159 ? -17.327 -4.169 12.936 1.00 92.62 159 SER A C 1
ATOM 1154 O O . SER A 1 159 ? -17.918 -4.053 14.008 1.00 92.62 159 SER A O 1
ATOM 1156 N N . TYR A 1 160 ? -16.438 -5.148 12.727 1.00 93.31 160 TYR A N 1
ATOM 1157 C CA . TYR A 1 160 ? -16.128 -6.179 13.720 1.00 93.31 160 TYR A CA 1
ATOM 1158 C C . TYR A 1 160 ? -15.315 -5.651 14.918 1.00 93.31 160 TYR A C 1
ATOM 1160 O O . TYR A 1 160 ? -15.304 -6.279 15.975 1.00 93.31 160 TYR A O 1
ATOM 1168 N N . PHE A 1 161 ? -14.678 -4.481 14.793 1.00 90.75 161 PHE A N 1
ATOM 1169 C CA . PHE A 1 161 ? -13.786 -3.897 15.807 1.00 90.75 161 PHE A CA 1
ATOM 1170 C C . PHE A 1 161 ? -14.356 -2.639 16.479 1.00 90.75 161 PHE A C 1
ATOM 1172 O O . PHE A 1 161 ? -13.719 -2.052 17.354 1.00 90.75 161 PHE A O 1
ATOM 1179 N N . GLN A 1 162 ? -15.548 -2.189 16.082 1.00 80.50 162 GLN A N 1
ATOM 1180 C CA . GLN A 1 162 ? -16.129 -0.928 16.559 1.00 80.50 162 GLN A CA 1
ATOM 1181 C C . GLN A 1 162 ? -17.030 -1.070 17.794 1.00 80.50 162 GLN A C 1
ATOM 1183 O O . GLN A 1 162 ? -17.438 -0.044 18.356 1.00 80.50 162 GLN A O 1
ATOM 1188 N N . GLY A 1 163 ? -17.279 -2.307 18.242 1.00 71.56 163 GLY A N 1
ATOM 1189 C CA . GLY A 1 163 ? -18.302 -2.632 19.236 1.00 71.56 163 GLY A CA 1
ATOM 1190 C C . GLY A 1 163 ? -19.717 -2.516 18.649 1.00 71.56 163 GLY A C 1
ATOM 1191 O O . GLY A 1 163 ? -19.862 -2.399 17.433 1.00 71.56 163 GLY A O 1
ATOM 1192 N N . PRO A 1 164 ? -20.772 -2.534 19.482 1.00 58.97 164 PRO A N 1
ATOM 1193 C CA . PRO A 1 164 ? -22.133 -2.270 19.023 1.00 58.97 164 PRO A CA 1
ATOM 1194 C C . PRO A 1 164 ? -22.204 -0.895 18.344 1.00 58.97 164 PRO A C 1
ATOM 1196 O O . PRO A 1 164 ? -21.900 0.127 18.964 1.00 58.97 164 PRO A O 1
ATOM 1199 N N . IL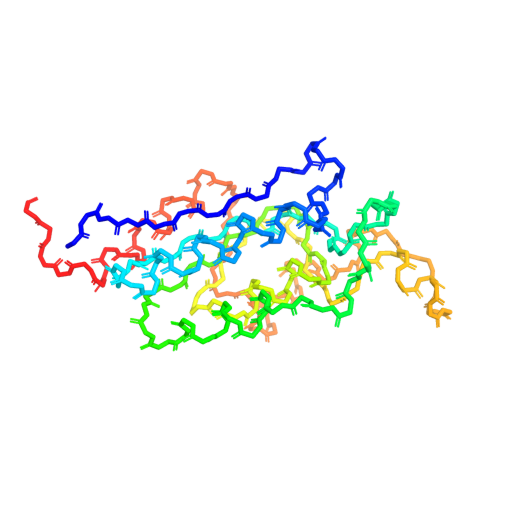E A 1 165 ? -22.572 -0.878 17.065 1.00 56.56 165 ILE A N 1
ATOM 1200 C CA . ILE A 1 165 ? -22.887 0.351 16.333 1.00 56.56 165 ILE A CA 1
ATOM 1201 C C . ILE A 1 165 ? -24.331 0.728 16.726 1.00 56.56 165 ILE A C 1
ATOM 1203 O O . ILE A 1 165 ? -25.178 -0.168 16.695 1.00 56.56 165 ILE A O 1
ATOM 1207 N N . PRO A 1 166 ? -24.604 1.972 17.172 1.00 52.72 166 PRO A N 1
ATOM 1208 C CA . PRO A 1 166 ? -25.957 2.400 17.524 1.00 52.72 166 PRO A CA 1
ATOM 1209 C C . PRO A 1 166 ? -26.935 2.330 16.349 1.00 52.72 166 PRO A C 1
ATOM 1211 O O . PRO A 1 166 ? -26.487 2.536 15.197 1.00 52.72 166 PRO A O 1
#

Foldseek 3Di:
DPDAQEAEFDCVPQHSEDDDVSLVVLLVSLVVCLVVLHEYEYALGGQYHDPDNPVDPDDVPRCNLVSLLVCQVSHQYEYEYEAFHEAVSLSSNQSHPAYEYAQNYAHYNHAQVVCVVVVVDGDHSSVHHGPVRCVVVVVHPHYDHDPVVSVVVVVVVCVVVPPDDD

pLDDT: mean 94.08, std 9.45, range [52.72, 98.94]

Nearest PDB structures (foldseek):
  5fif-assembly1_A  TM=9.758E-01  e=4.423E-21  Deinococcus radiodurans
  5fif-assembly1_E  TM=9.748E-01  e=5.014E-21  Deinococcus radiodurans
  5fif-assembly1_B  TM=9.746E-01  e=5.014E-21  Deinococcus radiodurans
  4rcn-assembly1_B  TM=9.513E-01  e=9.694E-19  Mycobacterium avium subsp. paratuberculosis K-10
  4l6w-assembly1_A  TM=8.762E-01  e=4.118E-10  Mycobacterium tuberculosis